Protein AF-A0A5C5RYQ5-F1 (afdb_monomer_lite)

Secondary structure (DSSP, 8-state):
-----------EEEEEEETTTTEEEEEEEPPPSS-----TT-SSS-EEPPTT------HHHHHHHTPPTT--EEEEE-SS-EEEEEGGG--PPPPPP------

Organism: NCBI:txid2592068

Radius of gyration: 18.9 Å; chains: 1; bounding box: 28×66×50 Å

Foldseek 3Di:
DDDPPPPDPKWKWQWDAPLVQLKIKTFTDDADPPDDDDDPPDRGHIDIQDPVSDDDHDPVSCVSSVHDVVFDWDWDDDPGIIIIHGPVPDPDDDPDPPPPPDD

Structure (mmCIF, N/CA/C/O backbone):
data_AF-A0A5C5RYQ5-F1
#
_entry.id   AF-A0A5C5RYQ5-F1
#
loop_
_atom_site.group_PDB
_atom_site.id
_atom_site.type_symbol
_atom_site.label_atom_id
_atom_site.label_alt_id
_atom_site.label_comp_id
_atom_site.label_asym_id
_atom_site.label_entity_id
_atom_site.label_seq_id
_atom_site.pdbx_PDB_ins_code
_atom_site.Cartn_x
_atom_site.Cartn_y
_atom_site.Cartn_z
_atom_site.occupancy
_atom_site.B_iso_or_equiv
_atom_site.auth_seq_id
_atom_site.auth_comp_id
_atom_site.auth_asym_id
_atom_site.auth_atom_id
_atom_site.pdbx_PDB_model_num
ATOM 1 N N . MET A 1 1 ? 5.393 9.144 40.444 1.00 36.12 1 MET A N 1
ATOM 2 C CA . MET A 1 1 ? 6.194 9.189 39.200 1.00 36.12 1 MET A CA 1
ATOM 3 C C . MET A 1 1 ? 5.769 8.038 38.301 1.00 36.12 1 MET A C 1
ATOM 5 O O . MET A 1 1 ? 5.996 6.888 38.655 1.00 36.12 1 MET A O 1
ATOM 9 N N . ALA A 1 2 ? 5.088 8.330 37.192 1.00 38.12 2 ALA A N 1
ATOM 10 C CA . ALA A 1 2 ? 4.701 7.317 36.216 1.00 38.12 2 ALA A CA 1
ATOM 11 C C . ALA A 1 2 ? 5.941 6.865 35.432 1.00 38.12 2 ALA A C 1
ATOM 13 O O . ALA A 1 2 ? 6.691 7.684 34.904 1.00 38.12 2 ALA A O 1
ATOM 14 N N . LYS A 1 3 ? 6.172 5.553 35.396 1.00 33.84 3 LYS A N 1
ATOM 15 C CA . LYS A 1 3 ? 7.253 4.913 34.644 1.00 33.84 3 LYS A CA 1
ATOM 16 C C . LYS A 1 3 ? 7.043 5.245 33.164 1.00 33.84 3 LYS A C 1
ATOM 18 O O . LYS A 1 3 ? 6.017 4.860 32.608 1.00 33.84 3 LYS A O 1
ATOM 23 N N . ALA A 1 4 ? 7.982 5.956 32.539 1.00 39.31 4 ALA A N 1
ATOM 24 C CA . ALA A 1 4 ? 7.997 6.138 31.093 1.00 39.31 4 ALA A CA 1
ATOM 25 C C . ALA A 1 4 ? 8.014 4.743 30.453 1.00 39.31 4 ALA A C 1
ATOM 27 O O . ALA A 1 4 ? 9.017 4.030 30.492 1.00 39.31 4 ALA A O 1
ATOM 28 N N . SER A 1 5 ? 6.852 4.313 29.963 1.00 42.16 5 SER A N 1
ATOM 29 C CA . SER A 1 5 ? 6.683 3.059 29.244 1.00 42.16 5 SER A CA 1
ATOM 30 C C . SER A 1 5 ? 7.544 3.150 27.994 1.00 42.16 5 SER A C 1
ATOM 32 O O . SER A 1 5 ? 7.188 3.849 27.047 1.00 42.16 5 SER A O 1
ATOM 34 N N . GLY A 1 6 ? 8.702 2.487 28.037 1.00 38.50 6 GLY A N 1
ATOM 35 C CA . GLY A 1 6 ? 9.696 2.485 26.975 1.00 38.50 6 GLY A CA 1
ATOM 36 C C . GLY A 1 6 ? 9.047 2.308 25.608 1.00 38.50 6 GLY A C 1
ATOM 37 O O . GLY A 1 6 ? 8.199 1.435 25.414 1.00 38.50 6 GLY A O 1
ATOM 38 N N . VAL A 1 7 ? 9.438 3.174 24.679 1.00 41.94 7 VAL A N 1
ATOM 39 C CA . VAL A 1 7 ? 8.998 3.174 23.286 1.00 41.94 7 VAL A CA 1
ATOM 40 C C . VAL A 1 7 ? 9.157 1.761 22.715 1.00 41.94 7 VAL A C 1
ATOM 42 O O . VAL A 1 7 ? 10.261 1.326 22.393 1.00 41.94 7 VAL A O 1
ATOM 45 N N . ARG A 1 8 ? 8.055 1.010 22.591 1.00 49.22 8 ARG A N 1
ATOM 46 C CA . ARG A 1 8 ? 8.057 -0.262 21.860 1.00 49.22 8 ARG A CA 1
ATOM 47 C C . ARG A 1 8 ? 8.123 0.051 20.369 1.00 49.22 8 ARG A C 1
ATOM 49 O O . ARG A 1 8 ? 7.099 0.163 19.708 1.00 49.22 8 ARG A O 1
ATOM 56 N N . GLN A 1 9 ? 9.329 0.154 19.829 1.00 55.59 9 GLN A N 1
ATOM 57 C CA . GLN A 1 9 ? 9.565 -0.035 18.398 1.00 55.59 9 GLN A CA 1
ATOM 58 C C . GLN A 1 9 ? 10.226 -1.403 18.220 1.00 55.59 9 GLN A C 1
ATOM 60 O O . GLN A 1 9 ? 11.298 -1.637 18.778 1.00 55.59 9 GLN A O 1
ATOM 65 N N . PRO A 1 10 ? 9.594 -2.353 17.509 1.00 57.34 10 PRO A N 1
ATOM 66 C CA . PRO A 1 10 ? 8.907 -2.143 16.235 1.00 57.34 10 PRO A CA 1
ATOM 67 C C . PRO A 1 10 ? 7.401 -2.473 16.239 1.00 57.34 10 PRO A C 1
ATOM 69 O O . PRO A 1 10 ? 6.956 -3.479 16.796 1.00 57.34 10 PRO A O 1
ATOM 72 N N . SER A 1 11 ? 6.634 -1.679 15.505 1.00 77.38 11 SER A N 1
ATOM 73 C CA . SER A 1 11 ? 5.286 -2.017 15.051 1.00 77.38 11 SER A CA 1
ATOM 74 C C . SER A 1 11 ? 5.381 -2.903 13.801 1.00 77.38 11 SER A C 1
ATOM 76 O O . SER A 1 11 ? 6.236 -2.705 12.935 1.00 77.38 11 SER A O 1
ATOM 78 N N . TRP A 1 12 ? 4.565 -3.951 13.736 1.00 83.19 12 TRP A N 1
ATOM 79 C CA . TRP A 1 12 ? 4.490 -4.825 12.567 1.00 83.19 12 TRP A CA 1
ATOM 80 C C . TRP A 1 12 ? 3.316 -4.390 11.702 1.00 83.19 12 TRP A C 1
ATOM 82 O O . TRP A 1 12 ? 2.306 -3.938 12.231 1.00 83.19 12 TRP A O 1
ATOM 92 N N . VAL A 1 13 ? 3.437 -4.542 10.389 1.00 85.44 13 VAL A N 1
ATOM 93 C CA . VAL A 1 13 ? 2.373 -4.228 9.431 1.00 85.44 13 VAL A CA 1
ATOM 94 C C . VAL A 1 13 ? 2.183 -5.373 8.450 1.00 85.44 13 VAL A C 1
ATOM 96 O O . VAL A 1 13 ? 3.158 -5.963 7.997 1.00 85.44 13 VAL A O 1
ATOM 99 N N . ARG A 1 14 ? 0.947 -5.706 8.104 1.00 86.88 14 ARG A N 1
ATOM 100 C CA . ARG A 1 14 ? 0.629 -6.538 6.942 1.00 86.88 14 ARG A CA 1
ATOM 101 C C . ARG A 1 14 ? 0.374 -5.617 5.754 1.00 86.88 14 ARG A C 1
ATOM 103 O O . ARG A 1 14 ? -0.205 -4.551 5.937 1.00 86.88 14 ARG A O 1
ATOM 110 N N . ILE A 1 15 ? 0.823 -6.026 4.572 1.00 88.88 15 ILE A N 1
ATOM 111 C CA . ILE A 1 15 ? 0.536 -5.323 3.322 1.00 88.88 15 ILE A CA 1
ATOM 112 C C . ILE A 1 15 ? -0.531 -6.128 2.586 1.00 88.88 15 ILE A C 1
ATOM 114 O O . ILE A 1 15 ? -0.376 -7.335 2.426 1.00 88.88 15 ILE A O 1
ATOM 118 N N . GLY A 1 16 ? -1.609 -5.467 2.190 1.00 89.06 16 GLY A N 1
ATOM 119 C CA . GLY A 1 16 ? -2.678 -6.014 1.364 1.00 89.06 16 GLY A CA 1
ATOM 120 C C . GLY A 1 16 ? -2.860 -5.196 0.091 1.00 89.06 16 GLY A C 1
ATOM 121 O O . GLY A 1 16 ? -2.281 -4.118 -0.058 1.00 89.06 16 GLY A O 1
ATOM 122 N N . VAL A 1 17 ? -3.671 -5.725 -0.818 1.00 91.25 17 VAL A N 1
ATOM 123 C CA . VAL A 1 17 ? -4.082 -5.052 -2.050 1.00 91.25 17 VAL A CA 1
ATOM 124 C C . VAL A 1 17 ? -5.593 -5.168 -2.169 1.00 91.25 17 VAL A C 1
ATOM 126 O O . VAL A 1 17 ? -6.136 -6.268 -2.088 1.00 91.25 17 VAL A O 1
ATOM 129 N N . VAL A 1 18 ? -6.252 -4.041 -2.404 1.00 89.69 18 VAL A N 1
ATOM 130 C CA . VAL A 1 18 ? -7.668 -3.968 -2.778 1.00 89.69 18 VAL A CA 1
ATOM 131 C C . VAL A 1 18 ? -7.685 -3.707 -4.281 1.00 89.69 18 VAL A C 1
ATOM 133 O O . VAL A 1 18 ? -7.518 -2.571 -4.730 1.00 89.69 18 VAL A O 1
ATOM 136 N N . ALA A 1 19 ? -7.709 -4.792 -5.059 1.00 84.12 19 ALA A N 1
ATOM 137 C CA . ALA A 1 19 ? -7.356 -4.783 -6.482 1.00 84.12 19 ALA A CA 1
ATOM 138 C C . ALA A 1 19 ? -8.360 -4.012 -7.351 1.00 84.12 19 ALA A C 1
ATOM 140 O O . ALA A 1 19 ? -7.960 -3.253 -8.232 1.00 84.12 19 ALA A O 1
ATOM 141 N N . ASP A 1 20 ? -9.652 -4.150 -7.054 1.00 87.94 20 ASP A N 1
ATOM 142 C CA . ASP A 1 20 ? -10.756 -3.397 -7.661 1.00 87.94 20 ASP A CA 1
ATOM 143 C C . ASP A 1 20 ? -10.568 -1.882 -7.505 1.00 87.94 20 ASP A C 1
ATOM 145 O O . ASP A 1 20 ? -10.835 -1.113 -8.427 1.00 87.94 20 ASP A O 1
ATOM 149 N N . GLN A 1 21 ? -10.025 -1.453 -6.366 1.00 88.12 21 GLN A N 1
ATOM 150 C CA . GLN A 1 21 ? -9.766 -0.044 -6.079 1.00 88.12 21 GLN A CA 1
ATOM 151 C C . GLN A 1 21 ? -8.326 0.369 -6.378 1.00 88.12 21 GLN A C 1
ATOM 153 O O . GLN A 1 21 ? -8.008 1.554 -6.259 1.00 88.12 21 GLN A O 1
ATOM 158 N N . ARG A 1 22 ? -7.450 -0.560 -6.784 1.00 91.38 22 ARG A N 1
ATOM 159 C CA . ARG A 1 22 ? -6.002 -0.349 -6.948 1.00 91.38 22 ARG A CA 1
ATOM 160 C C . ARG A 1 22 ? -5.397 0.391 -5.744 1.00 91.38 22 ARG A C 1
ATOM 162 O O . ARG A 1 22 ? -4.763 1.437 -5.899 1.00 91.38 22 ARG A O 1
ATOM 169 N N . ILE A 1 23 ? -5.677 -0.108 -4.542 1.00 93.19 23 ILE A N 1
ATOM 170 C CA . ILE A 1 23 ? -5.188 0.443 -3.271 1.00 93.19 23 ILE A CA 1
ATOM 171 C C . ILE A 1 23 ? -4.223 -0.553 -2.635 1.00 93.19 23 ILE A C 1
ATOM 173 O O . ILE A 1 23 ? -4.488 -1.755 -2.616 1.00 93.19 23 ILE A O 1
ATOM 177 N N . VAL A 1 24 ? -3.130 -0.046 -2.068 1.00 93.12 24 VAL A N 1
ATOM 178 C CA . VAL A 1 24 ? -2.299 -0.806 -1.129 1.00 93.12 24 VAL A CA 1
ATOM 179 C C . VAL A 1 24 ? -2.804 -0.539 0.283 1.00 93.12 24 VAL A C 1
ATOM 181 O O . VAL A 1 24 ? -2.850 0.608 0.723 1.00 93.12 24 VAL A O 1
ATOM 184 N N . GLU A 1 25 ? -3.146 -1.592 1.014 1.00 92.44 25 GLU A N 1
ATOM 185 C CA . GLU A 1 25 ? -3.510 -1.503 2.427 1.00 92.44 25 GLU A CA 1
ATOM 186 C C . GLU A 1 25 ? -2.304 -1.817 3.309 1.00 92.44 25 GLU A C 1
ATOM 188 O O . GLU A 1 25 ? -1.622 -2.825 3.127 1.00 92.44 25 GLU A O 1
ATOM 193 N N . ILE A 1 26 ? -2.061 -0.985 4.315 1.00 90.06 26 ILE A N 1
ATOM 194 C CA . ILE A 1 26 ? -1.062 -1.217 5.355 1.00 90.06 26 ILE A CA 1
ATOM 195 C C . ILE A 1 26 ? -1.799 -1.337 6.681 1.00 90.06 26 ILE A C 1
ATOM 197 O O . ILE A 1 26 ? -2.323 -0.357 7.204 1.00 90.06 26 ILE A O 1
ATOM 201 N N . ILE A 1 27 ? -1.818 -2.543 7.236 1.00 87.75 27 ILE A N 1
ATOM 202 C CA . ILE A 1 27 ? -2.604 -2.875 8.426 1.00 87.75 27 ILE A CA 1
ATOM 203 C C . ILE A 1 27 ? -1.640 -3.163 9.578 1.00 87.75 27 ILE A C 1
ATOM 205 O O . ILE A 1 27 ? -0.875 -4.132 9.492 1.00 87.75 27 ILE A O 1
ATOM 209 N N . PRO A 1 28 ? -1.631 -2.366 10.661 1.00 84.94 28 PRO A N 1
ATOM 210 C CA . PRO A 1 28 ? -0.906 -2.693 11.877 1.00 84.94 28 PRO A CA 1
ATOM 211 C C . PRO A 1 28 ? -1.298 -4.085 12.373 1.00 84.94 28 PRO A C 1
ATOM 213 O O . PRO A 1 28 ? -2.466 -4.443 12.473 1.00 84.94 28 PRO A O 1
ATOM 216 N N . THR A 1 29 ? -0.303 -4.898 12.692 1.00 80.69 29 THR A N 1
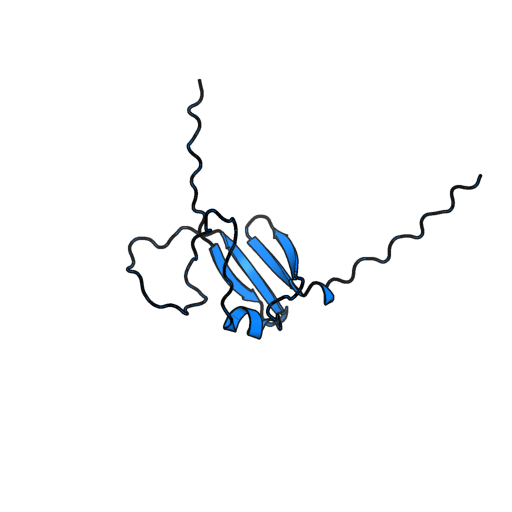ATOM 217 C CA . THR A 1 29 ? -0.502 -6.272 13.149 1.00 80.69 29 THR A CA 1
ATOM 218 C C . THR A 1 29 ? 0.436 -6.583 14.303 1.00 80.69 29 THR A C 1
ATOM 220 O O . THR A 1 29 ? 1.399 -5.869 14.593 1.00 80.69 29 THR A O 1
ATOM 223 N N . ARG A 1 30 ? 0.169 -7.698 14.978 1.00 72.38 30 ARG A N 1
ATOM 224 C CA . ARG A 1 30 ? 1.134 -8.313 15.885 1.00 72.38 30 ARG A CA 1
ATOM 225 C C . ARG A 1 30 ? 2.184 -9.045 15.048 1.00 72.38 30 ARG A C 1
ATOM 227 O O . ARG A 1 30 ? 1.868 -9.625 14.009 1.00 72.38 30 ARG A O 1
ATOM 234 N N . GLY A 1 31 ? 3.439 -8.994 15.485 1.00 66.69 31 GLY A N 1
ATOM 235 C CA . GLY A 1 31 ? 4.516 -9.728 14.824 1.00 66.69 31 GLY A CA 1
ATOM 236 C C . GLY A 1 31 ? 4.272 -11.239 14.826 1.00 66.69 31 GLY A C 1
ATOM 237 O O . GLY A 1 31 ? 3.503 -11.732 15.657 1.00 66.69 31 GLY A O 1
ATOM 238 N N . PRO A 1 32 ? 4.919 -11.989 13.920 1.00 65.88 32 PRO A N 1
ATOM 239 C CA . PRO A 1 32 ? 4.776 -13.435 13.873 1.00 65.88 32 PRO A CA 1
ATOM 240 C C . PRO A 1 32 ? 5.192 -14.041 15.219 1.00 65.88 32 PRO A C 1
ATOM 242 O O . PRO A 1 32 ? 6.311 -13.829 15.690 1.00 65.88 32 PRO A O 1
ATOM 245 N N . ARG A 1 33 ? 4.293 -14.807 15.848 1.00 55.78 33 ARG A N 1
ATOM 246 C CA . ARG A 1 33 ? 4.646 -15.636 17.005 1.00 55.78 33 ARG A CA 1
ATOM 247 C C . ARG A 1 33 ? 5.460 -16.830 16.493 1.00 55.78 33 ARG A C 1
ATOM 249 O O . ARG A 1 33 ? 4.938 -17.663 15.763 1.00 55.78 33 ARG A O 1
ATOM 256 N N . GLY A 1 34 ? 6.743 -16.888 16.846 1.00 53.88 34 GLY A N 1
ATOM 257 C CA . GLY A 1 34 ? 7.519 -18.135 16.851 1.00 53.88 34 GLY A CA 1
ATOM 258 C C . GLY A 1 34 ? 7.816 -18.835 15.516 1.00 53.88 34 GLY A C 1
ATOM 259 O O . GLY A 1 34 ? 8.050 -20.036 15.537 1.00 53.88 34 GLY A O 1
ATOM 260 N N . THR A 1 35 ? 7.856 -18.158 14.364 1.00 46.09 35 THR A N 1
ATOM 261 C CA . THR A 1 35 ? 8.187 -18.819 13.079 1.00 46.09 35 THR A CA 1
ATOM 262 C C . THR A 1 35 ? 9.432 -18.242 12.405 1.00 46.09 35 THR A C 1
ATOM 264 O O . THR A 1 35 ? 9.564 -17.031 12.216 1.00 46.09 35 THR A O 1
ATOM 267 N N . LYS A 1 36 ? 10.345 -19.159 12.053 1.00 45.88 36 LYS A N 1
ATOM 268 C CA . LYS A 1 36 ? 11.682 -18.980 11.459 1.00 45.88 36 LYS A CA 1
ATOM 269 C C . LYS A 1 36 ? 11.744 -17.974 10.282 1.00 45.88 36 LYS A C 1
ATOM 271 O O . LYS A 1 36 ? 10.723 -17.673 9.645 1.00 45.88 36 LYS A O 1
ATOM 276 N N . PRO A 1 37 ? 12.944 -17.442 9.974 1.00 46.94 37 PRO A N 1
ATOM 277 C CA . PRO A 1 37 ? 13.153 -16.542 8.844 1.00 46.94 37 PRO A CA 1
ATOM 278 C C . PRO A 1 37 ? 13.177 -17.322 7.520 1.00 46.94 37 PRO A C 1
ATOM 280 O O . PRO A 1 37 ? 14.112 -18.067 7.269 1.00 46.94 37 PRO A O 1
ATOM 283 N N . SER A 1 38 ? 12.167 -17.148 6.669 1.00 52.06 38 SER A N 1
ATOM 284 C CA . SER A 1 38 ? 12.170 -17.486 5.227 1.00 52.06 38 SER A CA 1
ATOM 285 C C . SER A 1 38 ? 10.791 -17.106 4.658 1.00 52.06 38 SER A C 1
ATOM 287 O O . S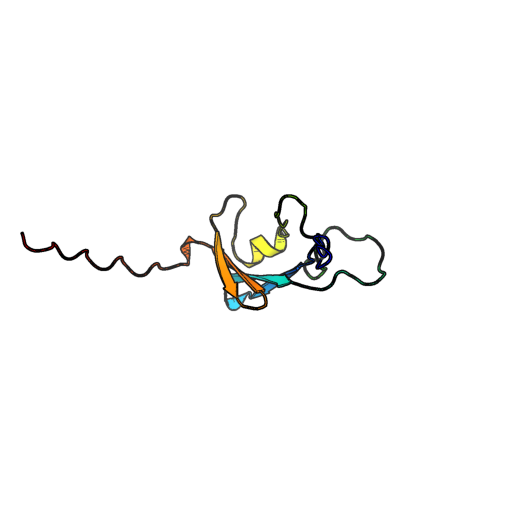ER A 1 38 ? 9.806 -17.122 5.387 1.00 52.06 38 SER A O 1
ATOM 289 N N . VAL A 1 39 ? 10.551 -16.655 3.431 1.00 50.88 39 VAL A N 1
ATOM 290 C CA . VAL A 1 39 ? 11.302 -16.477 2.189 1.00 50.88 39 VAL A CA 1
ATOM 291 C C . VAL A 1 39 ? 11.100 -15.014 1.761 1.00 50.88 39 VAL A C 1
ATOM 293 O O . VAL A 1 39 ? 10.039 -14.429 1.995 1.00 50.88 39 VAL A O 1
ATOM 296 N N . ARG A 1 40 ? 12.115 -14.393 1.158 1.00 52.34 40 ARG A N 1
ATOM 297 C CA . ARG A 1 40 ? 12.027 -13.048 0.574 1.00 52.34 40 ARG A CA 1
ATOM 298 C C . ARG A 1 40 ? 10.994 -13.090 -0.569 1.00 52.34 40 ARG A C 1
ATOM 300 O O . ARG A 1 40 ? 11.329 -13.563 -1.641 1.00 52.34 40 ARG A O 1
ATOM 307 N N . GLY A 1 41 ? 9.748 -12.661 -0.337 1.00 55.81 41 GLY A N 1
ATOM 308 C CA . GLY A 1 41 ? 8.741 -12.588 -1.410 1.00 55.81 41 GLY A CA 1
ATOM 309 C C . GLY A 1 41 ? 7.269 -12.755 -1.023 1.00 55.81 41 GLY A C 1
ATOM 310 O O . GLY A 1 41 ? 6.426 -12.339 -1.801 1.00 55.81 41 GLY A O 1
ATOM 311 N N . ASN A 1 42 ? 6.927 -13.29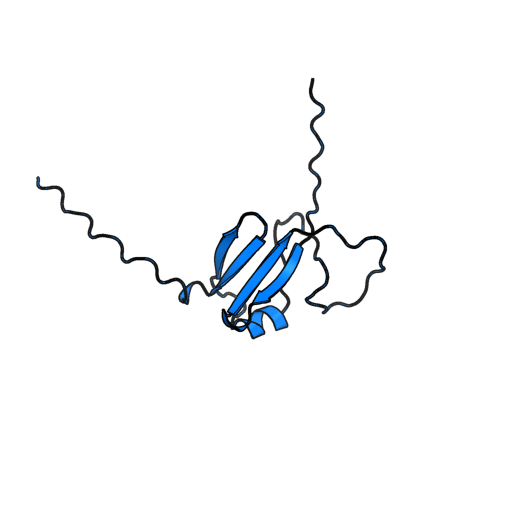1 0.157 1.00 67.06 42 ASN A N 1
ATOM 312 C CA . ASN A 1 42 ? 5.513 -13.443 0.535 1.00 67.06 42 ASN A CA 1
ATOM 313 C C . ASN A 1 42 ? 4.873 -12.060 0.849 1.00 67.06 42 ASN A C 1
ATOM 315 O O . ASN A 1 42 ? 5.356 -11.375 1.768 1.00 67.06 42 ASN A O 1
ATOM 319 N N . PRO A 1 43 ? 3.837 -11.618 0.104 1.00 62.94 43 PRO A N 1
ATOM 320 C CA . PRO A 1 43 ? 3.161 -10.343 0.349 1.00 62.94 43 PRO A CA 1
ATOM 321 C C . PRO A 1 43 ? 2.353 -10.343 1.659 1.00 62.94 43 PRO A C 1
ATOM 323 O O . PRO A 1 43 ? 2.357 -9.332 2.360 1.00 62.94 43 PRO A O 1
ATOM 326 N N . ASP A 1 44 ? 1.790 -11.486 2.060 1.00 67.31 44 ASP A N 1
ATOM 327 C CA . ASP A 1 44 ? 0.875 -11.619 3.203 1.00 67.31 44 ASP A CA 1
ATOM 328 C C . ASP A 1 44 ? 1.573 -11.663 4.570 1.00 67.31 44 ASP A C 1
ATOM 330 O O . ASP A 1 44 ? 0.929 -11.554 5.619 1.00 67.31 44 ASP A O 1
ATOM 334 N N . ARG A 1 45 ? 2.903 -11.824 4.604 1.00 72.88 45 ARG A N 1
ATOM 335 C CA . ARG A 1 45 ? 3.639 -11.921 5.872 1.00 72.88 45 ARG A CA 1
ATOM 336 C C . ARG A 1 45 ? 3.810 -10.535 6.512 1.00 72.88 45 ARG A C 1
ATOM 338 O O . ARG A 1 45 ? 4.290 -9.616 5.844 1.00 72.88 45 ARG A O 1
ATOM 345 N N . PRO A 1 46 ? 3.541 -10.390 7.827 1.00 79.62 46 PRO A N 1
ATOM 346 C CA . PRO A 1 46 ? 3.832 -9.166 8.560 1.00 79.62 46 PRO A CA 1
ATOM 347 C C . PRO A 1 46 ? 5.280 -8.692 8.395 1.00 79.62 46 PRO A C 1
ATOM 349 O O . PRO A 1 46 ? 6.230 -9.469 8.516 1.00 79.62 46 PRO A O 1
ATOM 352 N N . ARG A 1 47 ? 5.450 -7.390 8.189 1.00 79.69 47 ARG A N 1
ATOM 353 C CA . ARG A 1 47 ? 6.714 -6.685 7.995 1.00 79.69 47 ARG A CA 1
ATOM 354 C C . ARG A 1 47 ? 6.987 -5.785 9.180 1.00 79.69 47 ARG A C 1
ATOM 356 O O . ARG A 1 47 ? 6.104 -5.100 9.683 1.00 79.69 47 ARG A O 1
ATOM 363 N N . ARG A 1 48 ? 8.234 -5.795 9.632 1.00 80.06 48 ARG A N 1
ATOM 364 C CA . ARG A 1 48 ? 8.687 -4.961 10.741 1.00 80.06 48 ARG A CA 1
ATOM 365 C C . ARG A 1 48 ? 8.921 -3.534 10.241 1.00 80.06 48 ARG A C 1
ATOM 367 O O . ARG A 1 48 ? 9.694 -3.353 9.299 1.00 80.06 48 ARG A O 1
ATOM 374 N N . LEU A 1 49 ? 8.324 -2.540 10.898 1.00 77.62 49 LEU A N 1
ATOM 375 C CA . LEU A 1 49 ? 8.674 -1.138 10.680 1.00 77.62 49 LEU A CA 1
ATOM 376 C C . LEU A 1 49 ? 10.117 -0.905 11.130 1.00 77.62 49 LEU A C 1
ATOM 378 O O . LEU A 1 49 ? 10.485 -1.206 12.271 1.00 77.62 49 LEU A O 1
ATOM 382 N N . ARG A 1 50 ? 10.957 -0.438 10.202 1.00 71.44 50 ARG A N 1
ATOM 383 C CA . ARG A 1 50 ? 12.355 -0.100 10.495 1.00 71.44 50 ARG A CA 1
ATOM 384 C C . ARG A 1 50 ? 12.422 1.220 11.261 1.00 71.44 50 ARG A C 1
ATOM 386 O O . ARG A 1 50 ? 11.500 2.028 11.208 1.00 71.44 50 ARG A O 1
ATOM 393 N N . THR A 1 51 ? 13.545 1.461 11.931 1.00 64.19 51 THR A N 1
ATOM 394 C CA . THR A 1 51 ? 13.819 2.707 12.669 1.00 64.19 51 THR A CA 1
ATOM 395 C C . THR A 1 51 ? 13.736 3.945 11.774 1.00 64.19 51 THR A C 1
ATOM 397 O O . THR A 1 51 ? 13.361 5.014 12.240 1.00 64.19 51 THR A O 1
ATOM 400 N N . SER A 1 52 ? 13.997 3.783 10.471 1.00 66.94 52 SER A N 1
ATOM 401 C CA . SER A 1 52 ? 13.824 4.822 9.451 1.00 66.94 52 SER A CA 1
ATOM 402 C C . SER A 1 52 ? 12.363 5.209 9.186 1.00 66.94 52 SER A C 1
ATOM 404 O O . SER A 1 52 ? 12.120 6.053 8.334 1.00 66.94 52 SER A O 1
ATOM 406 N N . ARG A 1 53 ? 11.384 4.592 9.869 1.00 70.88 53 ARG A N 1
ATOM 407 C CA . ARG A 1 53 ? 9.935 4.762 9.636 1.00 70.88 53 ARG A CA 1
ATOM 408 C C . ARG A 1 53 ? 9.504 4.473 8.191 1.00 70.88 53 ARG A C 1
ATOM 410 O O . ARG A 1 53 ? 8.427 4.872 7.771 1.00 70.88 53 ARG A O 1
ATOM 417 N N . GLN A 1 54 ? 10.331 3.740 7.449 1.00 78.06 54 GLN A N 1
ATOM 418 C CA . GLN A 1 54 ? 10.059 3.318 6.080 1.00 78.06 54 GLN A CA 1
ATOM 419 C C . GLN A 1 54 ? 9.528 1.883 6.050 1.00 78.06 54 GLN A C 1
ATOM 421 O O . GLN A 1 54 ? 9.958 1.019 6.827 1.00 78.06 54 GLN A O 1
ATOM 426 N N . ILE A 1 55 ? 8.632 1.626 5.098 1.00 80.12 55 ILE A N 1
ATOM 427 C CA . ILE A 1 55 ? 8.109 0.299 4.767 1.00 80.12 55 ILE A CA 1
ATOM 428 C C . ILE A 1 55 ? 8.520 -0.018 3.335 1.00 80.12 55 ILE A C 1
ATOM 430 O O . ILE A 1 55 ? 8.267 0.766 2.429 1.00 80.12 55 ILE A O 1
ATOM 434 N N . ALA A 1 56 ? 9.120 -1.188 3.126 1.00 82.19 56 ALA A N 1
ATOM 435 C CA . ALA A 1 56 ? 9.377 -1.693 1.784 1.00 82.19 56 ALA A CA 1
ATOM 436 C C . ALA A 1 56 ? 8.144 -2.446 1.261 1.00 82.19 56 ALA A C 1
ATOM 438 O O . ALA A 1 56 ? 7.793 -3.514 1.790 1.00 82.19 56 ALA A O 1
ATOM 439 N N . LEU A 1 57 ? 7.521 -1.897 0.217 1.00 85.25 57 LEU A N 1
ATOM 440 C CA . LEU A 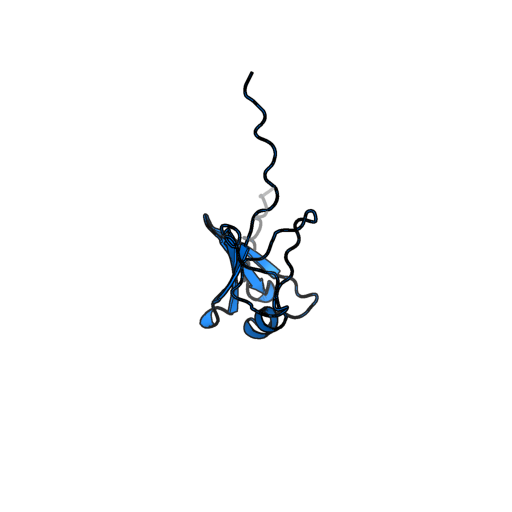1 57 ? 6.437 -2.539 -0.524 1.00 85.25 57 LEU A CA 1
ATOM 441 C C . LEU A 1 57 ? 7.019 -3.566 -1.522 1.00 85.25 57 LEU A C 1
ATOM 443 O O . LEU A 1 57 ? 8.049 -3.292 -2.139 1.00 85.25 57 LEU A O 1
ATOM 447 N N . PRO A 1 58 ? 6.433 -4.772 -1.660 1.00 83.62 58 PRO A N 1
ATOM 448 C CA . PRO A 1 58 ? 6.814 -5.722 -2.711 1.00 83.62 58 PRO A CA 1
ATOM 449 C C . PRO A 1 58 ? 6.572 -5.159 -4.113 1.00 83.62 58 PRO A C 1
ATOM 451 O O . PRO A 1 58 ? 5.539 -4.536 -4.326 1.00 83.62 58 PRO A O 1
ATOM 454 N N . ALA A 1 59 ? 7.441 -5.482 -5.076 1.00 85.25 59 ALA A N 1
ATOM 455 C CA . ALA A 1 59 ? 7.228 -5.125 -6.484 1.00 85.25 59 ALA A CA 1
ATOM 456 C C . ALA A 1 59 ? 5.864 -5.618 -6.996 1.00 85.25 59 ALA A C 1
ATOM 458 O O . ALA A 1 59 ? 5.065 -4.812 -7.439 1.00 85.25 59 ALA A O 1
ATOM 459 N N . ALA A 1 60 ? 5.514 -6.885 -6.743 1.00 84.44 60 ALA A N 1
ATOM 460 C CA . ALA A 1 60 ? 4.209 -7.436 -7.127 1.00 84.44 60 ALA A CA 1
ATOM 461 C C . ALA A 1 60 ? 2.999 -6.670 -6.547 1.00 84.44 60 ALA A C 1
ATOM 463 O O . ALA A 1 60 ? 1.935 -6.642 -7.158 1.00 84.44 60 ALA A O 1
ATOM 464 N N . VAL A 1 61 ? 3.147 -6.042 -5.371 1.00 88.44 61 VAL A N 1
ATOM 465 C CA . VAL A 1 61 ? 2.101 -5.179 -4.795 1.00 88.44 61 VAL A CA 1
ATOM 466 C C . VAL A 1 61 ? 2.016 -3.874 -5.577 1.00 88.44 61 VAL A C 1
ATOM 468 O O . VAL A 1 61 ? 0.916 -3.460 -5.919 1.00 88.44 61 VAL A O 1
ATOM 471 N N . LEU A 1 62 ? 3.155 -3.254 -5.888 1.00 89.06 62 LEU A N 1
ATOM 472 C CA . LEU A 1 62 ? 3.213 -2.043 -6.706 1.00 89.06 62 LEU A CA 1
ATOM 473 C C . LEU A 1 62 ? 2.605 -2.281 -8.100 1.00 89.06 62 LEU A C 1
ATOM 475 O O . LEU A 1 62 ? 1.713 -1.537 -8.506 1.00 89.06 62 LEU A O 1
ATOM 479 N N . 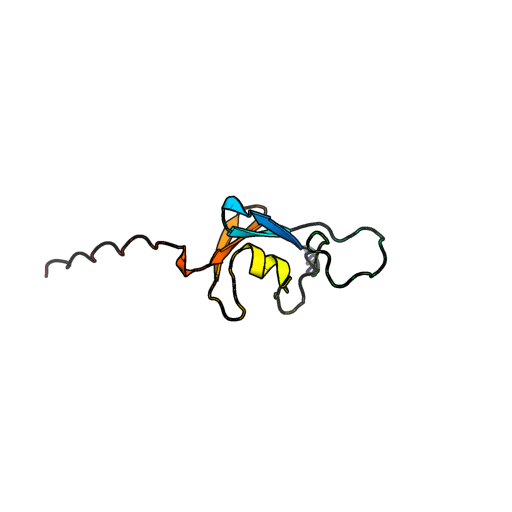ASP A 1 63 ? 2.981 -3.382 -8.753 1.00 89.31 63 ASP A N 1
ATOM 480 C CA . ASP A 1 63 ? 2.475 -3.781 -10.072 1.00 89.31 63 ASP A CA 1
ATOM 481 C C . ASP A 1 63 ? 0.949 -3.956 -10.058 1.00 89.31 63 ASP A C 1
ATOM 483 O O . ASP A 1 63 ? 0.244 -3.467 -10.940 1.00 89.31 63 ASP A O 1
ATOM 487 N N . SER A 1 64 ? 0.409 -4.597 -9.013 1.00 88.81 64 SER A N 1
ATOM 488 C CA . SER A 1 64 ? -1.033 -4.864 -8.891 1.00 88.81 64 SER A CA 1
ATOM 489 C C . SER A 1 64 ? -1.902 -3.608 -8.766 1.00 88.81 64 SER A C 1
ATOM 491 O O . SER A 1 64 ? -3.098 -3.653 -9.056 1.00 88.81 64 SER A O 1
ATOM 493 N N . VAL A 1 65 ? -1.313 -2.484 -8.349 1.00 90.62 65 VAL A N 1
ATOM 494 C CA . VAL A 1 65 ? -2.012 -1.199 -8.215 1.00 90.62 65 VAL A CA 1
ATOM 495 C C . VAL A 1 65 ? -1.576 -0.169 -9.260 1.00 90.62 65 VAL A C 1
ATOM 497 O O . VAL A 1 65 ? -2.097 0.947 -9.259 1.00 90.62 65 VAL A O 1
ATOM 500 N N . GLY A 1 66 ? -0.661 -0.536 -10.164 1.00 90.12 66 GLY A N 1
ATOM 501 C CA . GLY A 1 66 ? -0.108 0.359 -11.181 1.00 90.12 66 GLY A CA 1
ATOM 502 C C . GLY A 1 66 ? 0.726 1.497 -10.590 1.00 90.12 66 GLY A C 1
ATOM 503 O O . GLY A 1 66 ? 0.570 2.643 -11.004 1.00 90.12 66 GLY A O 1
ATOM 504 N N . LEU A 1 67 ? 1.546 1.200 -9.577 1.00 90.25 67 LEU A N 1
ATOM 505 C CA . LEU A 1 67 ? 2.516 2.140 -9.017 1.00 90.25 67 LEU A CA 1
ATOM 506 C C . LEU A 1 67 ? 3.924 1.788 -9.495 1.00 90.25 67 LEU A C 1
ATOM 508 O O . LEU A 1 67 ? 4.380 0.667 -9.306 1.00 90.25 67 LEU A O 1
ATOM 512 N N . ASP A 1 68 ? 4.646 2.778 -10.007 1.00 90.31 68 ASP A N 1
ATOM 513 C CA . ASP A 1 68 ? 6.056 2.646 -10.371 1.00 90.31 68 ASP A CA 1
ATOM 514 C C . ASP A 1 68 ? 6.984 3.172 -9.270 1.00 90.31 68 ASP A C 1
ATOM 516 O O . ASP A 1 68 ? 6.593 3.975 -8.411 1.00 90.31 68 ASP A O 1
ATOM 520 N N . ILE A 1 69 ? 8.258 2.775 -9.320 1.00 85.81 69 ILE A N 1
ATOM 521 C CA . ILE A 1 69 ? 9.304 3.381 -8.488 1.00 85.81 69 ILE A CA 1
ATOM 522 C C . ILE A 1 69 ? 9.379 4.883 -8.798 1.00 85.81 69 ILE A C 1
ATOM 524 O O . ILE A 1 69 ? 9.512 5.282 -9.949 1.00 85.81 69 ILE A O 1
ATOM 528 N N . GLY A 1 70 ? 9.319 5.715 -7.755 1.00 86.06 70 GLY A N 1
ATOM 529 C CA . GLY A 1 70 ? 9.308 7.176 -7.889 1.00 86.06 70 GLY A CA 1
ATOM 530 C C . GLY A 1 70 ? 7.911 7.789 -8.026 1.00 86.06 70 GLY A C 1
ATOM 531 O O . GLY A 1 70 ? 7.796 9.011 -8.029 1.00 86.06 70 GLY A O 1
ATOM 532 N N . SER A 1 71 ? 6.851 6.972 -8.072 1.00 88.69 71 SER A N 1
ATOM 533 C CA . SER A 1 71 ? 5.473 7.472 -8.068 1.00 88.69 71 SER A CA 1
ATOM 534 C C . SER A 1 71 ? 5.174 8.294 -6.817 1.00 88.69 71 SER A C 1
ATOM 536 O O . SER A 1 71 ? 5.485 7.888 -5.694 1.00 88.69 71 SER A O 1
ATOM 538 N N . VAL A 1 72 ? 4.484 9.419 -7.007 1.00 90.50 72 VAL A N 1
ATOM 539 C CA . VAL A 1 72 ? 3.875 10.164 -5.904 1.00 90.50 72 VAL A CA 1
ATOM 540 C C . VAL A 1 72 ? 2.606 9.430 -5.477 1.00 90.50 72 VAL A C 1
ATOM 542 O O . VAL A 1 72 ? 1.704 9.183 -6.283 1.00 90.50 72 VAL A O 1
ATOM 545 N N . VAL A 1 73 ? 2.537 9.075 -4.197 1.00 91.75 73 VAL A N 1
ATOM 546 C CA . VAL A 1 73 ? 1.378 8.409 -3.597 1.00 91.75 73 VAL A CA 1
ATOM 547 C C . VAL A 1 73 ? 0.628 9.377 -2.696 1.00 91.75 73 VAL A C 1
ATOM 549 O O . VAL A 1 73 ? 1.233 10.169 -1.976 1.00 91.75 73 VAL A O 1
ATOM 552 N N . ALA A 1 74 ? -0.694 9.286 -2.719 1.00 92.19 74 ALA A N 1
ATOM 553 C CA . ALA A 1 74 ? -1.540 9.847 -1.683 1.00 92.19 74 ALA A CA 1
ATOM 554 C C . ALA A 1 74 ? -1.869 8.754 -0.660 1.00 92.19 74 ALA A C 1
ATOM 556 O O . ALA A 1 74 ? -1.817 7.556 -0.968 1.00 92.19 74 ALA A O 1
ATOM 557 N N . PHE A 1 75 ? -2.180 9.169 0.567 1.00 92.19 75 PHE A N 1
ATOM 558 C CA . PHE A 1 75 ? -2.553 8.250 1.629 1.00 92.19 75 PHE A CA 1
ATOM 559 C C . PHE A 1 75 ? -3.804 8.713 2.368 1.00 92.19 75 PHE A C 1
ATOM 561 O O . PHE A 1 75 ? -4.012 9.906 2.576 1.00 92.19 75 PHE A O 1
ATOM 568 N N . LEU A 1 76 ? -4.605 7.744 2.804 1.00 91.50 76 LEU A N 1
ATOM 569 C CA . LEU A 1 76 ? -5.707 7.939 3.739 1.00 91.50 76 LEU A CA 1
ATOM 570 C C . LEU A 1 76 ? -5.408 7.135 5.003 1.00 91.50 76 LEU A C 1
ATOM 572 O O . LEU A 1 76 ? -5.251 5.913 4.945 1.00 91.50 76 LEU A O 1
ATOM 576 N N . ALA A 1 77 ? -5.307 7.823 6.138 1.00 90.69 77 ALA A N 1
ATOM 577 C CA . ALA A 1 77 ? -5.168 7.190 7.442 1.00 90.69 77 ALA A CA 1
ATOM 578 C C . ALA A 1 77 ? -6.559 6.902 8.017 1.00 90.69 77 ALA A C 1
ATOM 580 O O . ALA A 1 77 ? -7.359 7.816 8.205 1.00 90.69 77 ALA A O 1
ATOM 581 N N . LEU A 1 78 ? -6.832 5.630 8.283 1.00 89.19 78 LEU A N 1
ATOM 582 C CA . LEU A 1 78 ? -8.027 5.147 8.965 1.00 89.19 78 LEU A CA 1
ATOM 583 C C . LEU A 1 78 ? -7.643 4.694 10.381 1.00 89.19 78 LEU A C 1
ATOM 585 O O . LEU A 1 78 ? -6.460 4.610 10.716 1.00 89.19 78 LEU A O 1
ATOM 589 N N . GLU A 1 79 ? -8.636 4.387 11.214 1.00 86.19 79 GLU A N 1
ATOM 590 C CA . GLU A 1 79 ? -8.415 3.995 12.613 1.00 86.19 79 GLU A CA 1
ATOM 591 C C . GLU A 1 79 ? -7.473 2.783 12.753 1.00 86.19 79 GLU A C 1
ATOM 593 O O . GLU A 1 79 ? -6.604 2.762 13.625 1.00 86.19 79 GLU A O 1
ATOM 598 N N . ASP A 1 80 ? -7.598 1.793 11.863 1.00 87.19 80 ASP A N 1
ATOM 599 C CA . ASP A 1 80 ? -6.896 0.510 11.942 1.00 87.19 80 ASP A CA 1
ATOM 600 C C . ASP A 1 80 ? -5.989 0.209 10.738 1.00 87.19 80 ASP A C 1
ATOM 602 O O . ASP A 1 80 ? -5.454 -0.896 10.644 1.00 87.19 80 ASP A O 1
ATOM 606 N N . ARG A 1 81 ? -5.818 1.144 9.795 1.00 89.38 81 ARG A N 1
ATOM 607 C CA . ARG A 1 81 ? -5.033 0.926 8.568 1.00 89.38 81 ARG A CA 1
ATOM 608 C C . ARG A 1 81 ? -4.658 2.221 7.859 1.00 89.38 81 ARG A C 1
ATOM 610 O O . ARG A 1 81 ? -5.198 3.287 8.129 1.00 89.38 81 ARG A O 1
ATOM 617 N N . ILE A 1 82 ? -3.747 2.108 6.902 1.00 91.94 82 ILE A N 1
ATOM 618 C CA . ILE A 1 82 ? -3.418 3.166 5.947 1.00 91.94 82 ILE A CA 1
ATOM 619 C C . ILE A 1 82 ? -3.706 2.640 4.545 1.00 91.94 82 ILE A C 1
ATOM 621 O O . ILE A 1 82 ? -3.245 1.556 4.188 1.00 91.94 82 ILE A O 1
ATOM 625 N N . HIS A 1 83 ? -4.438 3.410 3.750 1.00 93.81 83 HIS A N 1
ATOM 626 C CA . HIS A 1 83 ? -4.588 3.172 2.318 1.00 93.81 83 HIS A CA 1
ATOM 627 C C . HIS A 1 83 ? -3.584 4.029 1.562 1.00 93.81 83 HIS A C 1
ATOM 629 O O . HIS A 1 83 ? -3.487 5.225 1.828 1.00 93.81 83 HIS A O 1
ATOM 635 N N . LEU A 1 84 ? -2.864 3.429 0.618 1.00 93.06 84 LEU A N 1
ATOM 636 C CA . LEU A 1 84 ? -2.022 4.131 -0.345 1.00 93.06 84 LEU A CA 1
ATOM 637 C C . LEU A 1 84 ? -2.594 3.953 -1.749 1.00 93.06 84 LEU A C 1
ATOM 639 O O . LEU A 1 84 ? -2.985 2.851 -2.136 1.00 93.06 84 LEU A O 1
ATOM 643 N N . PHE A 1 85 ? -2.595 5.027 -2.524 1.00 91.94 85 PHE A N 1
ATOM 644 C CA . PHE A 1 85 ? -3.052 5.045 -3.912 1.00 91.94 85 PHE A CA 1
ATOM 645 C C . PHE A 1 85 ? -2.243 6.066 -4.712 1.00 91.94 85 PHE A C 1
ATOM 647 O O . PHE A 1 85 ? -1.611 6.962 -4.148 1.00 91.94 85 PHE A O 1
ATOM 654 N N . ALA A 1 86 ? -2.240 5.929 -6.038 1.00 92.31 86 ALA A N 1
ATOM 655 C CA . ALA A 1 86 ? -1.591 6.898 -6.917 1.00 92.31 86 ALA A CA 1
ATOM 656 C C . ALA A 1 86 ? -2.180 8.298 -6.688 1.00 92.31 86 ALA A C 1
ATOM 658 O O . ALA A 1 86 ? -3.401 8.468 -6.737 1.00 92.31 86 ALA A O 1
ATOM 659 N N . ALA A 1 87 ? -1.323 9.298 -6.462 1.00 90.94 87 ALA A N 1
ATOM 660 C CA . ALA A 1 87 ? -1.774 10.666 -6.204 1.00 90.94 87 ALA A CA 1
ATOM 661 C C . ALA A 1 87 ? -2.573 11.247 -7.382 1.00 90.94 87 ALA A C 1
ATOM 663 O O . ALA A 1 87 ? -3.507 12.009 -7.170 1.00 90.94 87 ALA A O 1
ATOM 664 N N . SER A 1 88 ? -2.280 10.809 -8.611 1.00 88.12 88 SER A N 1
ATOM 665 C CA . SER A 1 88 ? -3.006 11.188 -9.831 1.00 88.12 88 SER A CA 1
ATOM 666 C C . SER A 1 88 ? -4.485 10.789 -9.841 1.00 88.12 88 SER A C 1
ATOM 668 O O . SER A 1 88 ? -5.249 11.300 -10.652 1.00 88.12 88 SER A O 1
ATOM 670 N N . ARG A 1 89 ? -4.899 9.870 -8.963 1.00 84.31 89 ARG A N 1
ATOM 671 C CA . ARG A 1 89 ? -6.296 9.435 -8.826 1.00 84.31 89 ARG A CA 1
ATOM 672 C C . ARG A 1 89 ? -7.071 10.251 -7.797 1.00 84.31 89 ARG A C 1
ATOM 674 O O . ARG A 1 89 ? -8.281 10.079 -7.680 1.00 84.31 89 ARG A O 1
ATOM 681 N N . VAL A 1 90 ? -6.386 11.106 -7.040 1.00 81.94 90 VAL A N 1
ATOM 682 C CA . VAL A 1 90 ? -7.026 12.028 -6.108 1.00 81.94 90 VAL A CA 1
ATOM 683 C C . VAL A 1 90 ? -7.467 13.236 -6.899 1.00 81.94 90 VAL A C 1
ATOM 685 O O . VAL A 1 90 ? -6.665 14.102 -7.237 1.00 81.94 90 VAL A O 1
ATOM 688 N N . ILE A 1 91 ? -8.758 13.290 -7.191 1.00 69.88 91 ILE A N 1
ATOM 689 C CA . ILE A 1 91 ? -9.374 14.534 -7.622 1.00 69.88 91 ILE A CA 1
ATOM 690 C C . ILE A 1 91 ? -9.441 15.400 -6.365 1.00 69.88 91 ILE A C 1
ATOM 692 O O . ILE A 1 91 ? -10.249 15.145 -5.471 1.00 69.88 91 ILE A O 1
ATOM 696 N N . ALA A 1 92 ? -8.531 16.367 -6.250 1.00 61.09 92 ALA A N 1
ATOM 697 C CA . ALA A 1 92 ? -8.710 17.430 -5.277 1.00 61.09 92 ALA A CA 1
ATOM 698 C C . ALA A 1 92 ? -10.013 18.162 -5.639 1.00 61.09 92 ALA A C 1
ATOM 700 O O . ALA A 1 92 ? -10.241 18.401 -6.829 1.00 61.09 92 ALA A O 1
ATOM 701 N N . PRO A 1 93 ? -10.881 18.506 -4.671 1.00 58.34 93 PRO A N 1
ATOM 702 C CA . PRO A 1 93 ? -11.928 19.474 -4.958 1.00 58.34 93 PRO A CA 1
ATOM 703 C C . PRO A 1 93 ? -11.253 20.727 -5.526 1.00 58.34 93 PRO A C 1
ATOM 705 O O . PRO A 1 93 ? -10.217 21.147 -4.997 1.00 58.34 93 PRO A O 1
ATOM 708 N N . GLU A 1 94 ? -11.789 21.275 -6.623 1.00 57.97 94 GLU A N 1
ATOM 709 C CA . GLU A 1 94 ? -11.288 22.547 -7.142 1.00 57.97 94 GLU A CA 1
ATOM 710 C C . GLU A 1 94 ? -11.265 23.551 -5.984 1.00 57.97 94 GLU A C 1
ATOM 712 O O . GLU A 1 94 ? -12.223 23.587 -5.197 1.00 57.97 94 GLU A O 1
ATOM 717 N N . PRO A 1 95 ? -10.167 24.307 -5.808 1.00 58.78 95 PRO A N 1
ATOM 718 C CA . PRO A 1 95 ? -10.131 25.322 -4.774 1.00 58.78 95 PRO A CA 1
ATOM 719 C C . PRO A 1 95 ? -11.330 26.236 -5.002 1.00 58.78 95 PRO A C 1
ATOM 721 O O . PRO A 1 95 ? -11.521 26.743 -6.108 1.00 58.78 95 PRO A O 1
ATOM 724 N N . ALA A 1 96 ? -12.160 26.405 -3.968 1.00 65.06 96 ALA A N 1
ATOM 725 C CA . ALA A 1 96 ? -13.233 27.383 -4.024 1.00 65.06 96 ALA A CA 1
ATOM 726 C C . ALA A 1 96 ? -12.606 28.718 -4.457 1.00 65.06 96 ALA A C 1
ATOM 728 O O . ALA A 1 96 ? -11.542 29.060 -3.923 1.00 65.06 96 ALA A O 1
ATOM 729 N N . PRO A 1 97 ? -13.194 29.433 -5.435 1.00 66.00 97 PRO A N 1
ATOM 730 C CA . PRO A 1 97 ? -12.674 30.729 -5.831 1.00 66.00 97 PRO A CA 1
ATOM 731 C C . PRO A 1 97 ? -12.550 31.565 -4.563 1.00 66.00 97 PRO A C 1
ATOM 733 O O . PRO A 1 97 ? -13.513 31.701 -3.804 1.00 66.00 97 PRO A O 1
ATOM 736 N N . VAL A 1 98 ? -11.333 32.035 -4.289 1.00 71.12 98 VAL A N 1
ATOM 737 C CA . VAL A 1 98 ? -11.097 32.993 -3.215 1.00 71.12 98 VAL A CA 1
ATOM 738 C C . VAL A 1 98 ? -11.921 34.203 -3.618 1.00 71.12 98 VAL A C 1
ATOM 740 O O . VAL A 1 98 ? -11.602 34.841 -4.619 1.00 71.12 98 VAL A O 1
ATOM 743 N N . GLY A 1 99 ? -13.042 34.428 -2.928 1.00 63.56 99 GLY A N 1
ATOM 744 C CA . GLY A 1 99 ? -13.843 35.622 -3.142 1.00 63.56 99 GLY A CA 1
ATOM 745 C C . GLY A 1 99 ? -12.909 36.811 -3.002 1.00 63.56 99 GLY A C 1
ATOM 746 O O . GLY A 1 99 ? -12.206 36.913 -1.996 1.00 63.56 99 GLY A O 1
ATOM 747 N N . GLU A 1 100 ? -12.834 37.637 -4.041 1.00 59.84 100 GLU A N 1
ATOM 748 C CA . GLU A 1 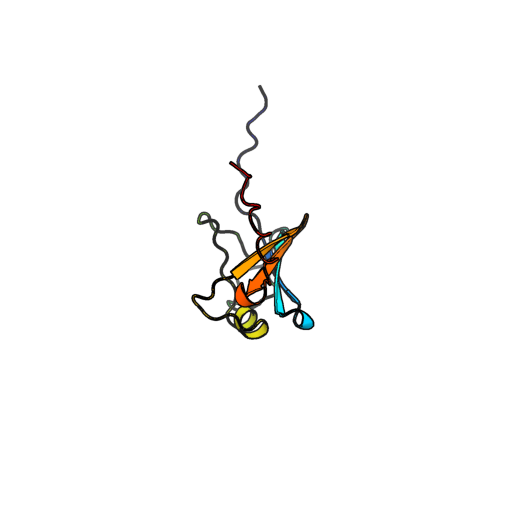100 ? -12.222 38.951 -3.930 1.00 59.84 100 GLU A CA 1
ATOM 749 C C . GLU A 1 100 ? -12.973 39.649 -2.793 1.00 59.84 100 GLU A C 1
ATOM 751 O O . GLU A 1 100 ? -14.170 39.907 -2.901 1.00 59.84 100 GLU A O 1
ATOM 756 N N . GLU A 1 101 ? -12.316 39.817 -1.644 1.00 60.78 101 GLU A N 1
ATOM 757 C CA . GLU A 1 101 ? -12.842 40.668 -0.587 1.00 60.78 101 GLU A CA 1
ATOM 758 C C . GLU A 1 101 ? -12.927 42.071 -1.189 1.00 60.78 101 GLU A C 1
ATOM 760 O O . GLU A 1 101 ? -11.899 42.683 -1.493 1.00 60.78 101 GLU A O 1
ATOM 765 N N . ASP A 1 102 ? -14.164 42.509 -1.436 1.00 57.66 102 ASP A N 1
ATOM 766 C CA . ASP A 1 102 ? -14.513 43.853 -1.881 1.00 57.66 102 ASP A CA 1
ATOM 767 C C . ASP A 1 102 ? -13.747 44.878 -1.025 1.00 57.66 102 ASP A C 1
ATOM 769 O O . ASP A 1 102 ? -13.954 44.967 0.190 1.00 57.66 102 ASP A O 1
ATOM 773 N N . GLN A 1 103 ? -12.827 45.608 -1.665 1.00 55.84 103 GLN A N 1
ATOM 774 C CA . GLN A 1 103 ? -12.138 46.766 -1.083 1.00 55.84 103 GLN A CA 1
ATOM 775 C C . GLN A 1 103 ? -13.040 47.998 -1.080 1.00 55.84 103 GLN A C 1
ATOM 777 O O . GLN A 1 103 ? -13.729 48.230 -2.101 1.00 55.84 103 GLN A O 1
#

pLDDT: mean 74.7, std 16.94, range [33.84, 93.81]

InterPro domains:
  IPR007159 SpoVT-AbrB domain [SM00966] (47-92)

Sequence (103 aa):
MAKASGVRQPSWVRIGVVADQRIVEIIPTRGPRGTKPSVRGNPDRPRRLRTSRQIALPAAVLDSVGLDIGSVVAFLALEDRIHLFAASRVIAPEPAPVGEEDQ